Protein AF-X1CNA2-F1 (afdb_monomer)

pLDDT: mean 70.44, std 13.73, range [31.89, 91.88]

Structure (mmCIF, N/CA/C/O backbone):
data_AF-X1CNA2-F1
#
_entry.id   AF-X1CNA2-F1
#
loop_
_atom_site.group_PDB
_atom_site.id
_atom_site.type_symbol
_atom_site.label_atom_id
_atom_site.label_alt_id
_atom_site.label_comp_id
_atom_site.label_asym_id
_atom_site.label_entity_id
_atom_site.label_seq_id
_atom_site.pdbx_PDB_ins_code
_atom_site.Cartn_x
_atom_site.Cartn_y
_atom_site.Cartn_z
_atom_site.occupancy
_atom_site.B_iso_or_equiv
_atom_site.auth_seq_id
_atom_site.auth_comp_id
_atom_site.auth_asym_id
_atom_site.auth_atom_id
_atom_site.pdbx_PDB_model_num
ATOM 1 N N . MET A 1 1 ? 67.286 27.651 -25.972 1.00 55.41 1 MET A N 1
ATOM 2 C CA . MET A 1 1 ? 66.701 26.300 -26.186 1.00 55.41 1 MET A CA 1
ATOM 3 C C . MET A 1 1 ? 65.926 25.733 -24.990 1.00 55.41 1 MET A C 1
ATOM 5 O O . MET A 1 1 ? 64.931 25.065 -25.235 1.00 55.41 1 MET A O 1
ATOM 9 N N . LYS A 1 2 ? 66.313 25.968 -23.722 1.00 53.41 2 LYS A N 1
ATOM 10 C CA . LYS A 1 2 ? 65.561 25.464 -22.545 1.00 53.41 2 LYS A CA 1
ATOM 11 C C . LYS A 1 2 ? 64.188 26.137 -22.333 1.00 53.41 2 LYS A C 1
ATOM 13 O O . LYS A 1 2 ? 63.245 25.469 -21.932 1.00 53.41 2 LYS A O 1
ATOM 18 N N . SER A 1 3 ? 64.056 27.419 -22.673 1.00 55.19 3 SER A N 1
ATOM 19 C CA . SER A 1 3 ? 62.831 28.224 -22.511 1.00 55.19 3 SER A CA 1
ATOM 20 C C . SER A 1 3 ? 61.676 27.820 -23.438 1.00 55.19 3 SER A C 1
ATOM 22 O O . SER A 1 3 ? 60.528 27.798 -23.014 1.00 55.19 3 SER A O 1
ATOM 24 N N . ILE A 1 4 ? 61.977 27.421 -24.677 1.00 64.88 4 ILE A N 1
ATOM 25 C CA . ILE A 1 4 ? 60.970 26.985 -25.663 1.00 64.88 4 ILE A CA 1
ATOM 26 C C . ILE A 1 4 ? 60.337 25.649 -25.249 1.00 64.88 4 ILE A C 1
ATOM 28 O O . ILE A 1 4 ? 59.130 25.470 -25.373 1.00 64.88 4 ILE A O 1
ATOM 32 N N . LYS A 1 5 ? 61.132 24.729 -24.685 1.00 60.22 5 LYS A N 1
ATOM 33 C CA . LYS A 1 5 ? 60.628 23.439 -24.188 1.00 60.22 5 LYS A CA 1
ATOM 34 C C . LYS A 1 5 ? 59.671 23.611 -23.004 1.00 60.22 5 LYS A C 1
ATOM 36 O O . LYS A 1 5 ? 58.670 22.911 -22.941 1.00 60.22 5 LYS A O 1
ATOM 41 N N . LEU A 1 6 ? 59.945 24.565 -22.109 1.00 59.12 6 LEU A N 1
ATOM 42 C CA . LEU A 1 6 ? 59.063 24.873 -20.978 1.00 59.12 6 LEU A CA 1
ATOM 43 C C . LEU A 1 6 ? 57.719 25.462 -21.438 1.00 59.12 6 LEU A C 1
ATOM 45 O O . LEU A 1 6 ? 56.674 25.095 -20.913 1.00 59.12 6 LEU A O 1
ATOM 49 N N . PHE A 1 7 ? 57.749 26.337 -22.446 1.00 66.44 7 PHE A N 1
ATOM 50 C CA . PHE A 1 7 ? 56.552 26.983 -22.986 1.00 66.44 7 PHE A CA 1
ATOM 51 C C . PHE A 1 7 ? 55.620 25.990 -23.697 1.00 66.44 7 PHE A C 1
ATOM 53 O O . PHE A 1 7 ? 54.408 26.037 -23.518 1.00 66.44 7 PHE A O 1
ATOM 60 N N . VAL A 1 8 ? 56.186 25.035 -24.442 1.00 69.25 8 VAL A N 1
ATOM 61 C CA . VAL A 1 8 ? 55.420 23.977 -25.124 1.00 69.25 8 VAL A CA 1
ATOM 62 C C . VAL A 1 8 ? 54.784 23.002 -24.128 1.00 69.25 8 VAL A C 1
ATOM 64 O O . VAL A 1 8 ? 53.643 22.597 -24.323 1.00 69.25 8 VAL A O 1
ATOM 67 N N . ILE A 1 9 ? 55.475 22.666 -23.033 1.00 68.44 9 ILE A N 1
ATOM 68 C CA . ILE A 1 9 ? 54.920 21.810 -21.971 1.00 68.44 9 ILE A CA 1
ATOM 69 C C . ILE A 1 9 ? 53.780 22.526 -21.232 1.00 68.44 9 ILE A C 1
ATOM 71 O O . ILE A 1 9 ? 52.754 21.910 -20.956 1.00 68.44 9 ILE A O 1
ATOM 75 N N . ALA A 1 10 ? 53.919 23.828 -20.965 1.00 65.62 10 ALA A N 1
ATOM 76 C CA . ALA A 1 10 ? 52.860 24.624 -20.348 1.00 65.62 10 ALA A CA 1
ATOM 77 C C . ALA A 1 10 ? 51.614 24.724 -21.246 1.00 65.62 10 ALA A C 1
ATOM 79 O O . ALA A 1 10 ? 50.499 24.554 -20.760 1.00 65.62 10 ALA A O 1
ATOM 80 N N . LEU A 1 11 ? 51.790 24.922 -22.559 1.00 63.66 11 LEU A N 1
ATOM 81 C CA . LEU A 1 11 ? 50.678 2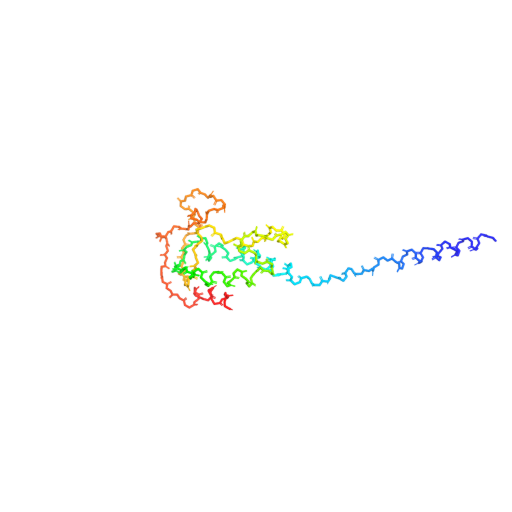4.924 -23.516 1.00 63.66 11 LEU A CA 1
ATOM 82 C C . LEU A 1 11 ? 50.000 23.552 -23.618 1.00 63.66 11 LEU A C 1
ATOM 84 O O . LEU A 1 11 ? 48.776 23.487 -23.641 1.00 63.66 11 LEU A O 1
ATOM 88 N N . ALA A 1 12 ? 50.776 22.465 -23.628 1.00 63.88 12 ALA A N 1
ATOM 89 C CA . ALA A 1 12 ? 50.242 21.105 -23.648 1.00 63.88 12 ALA A CA 1
ATOM 90 C C . ALA A 1 12 ? 49.451 20.771 -22.373 1.00 63.88 12 ALA A C 1
ATOM 92 O O . ALA A 1 12 ? 48.422 20.112 -22.456 1.00 63.88 12 ALA A O 1
ATOM 93 N N . LEU A 1 13 ? 49.884 21.267 -21.208 1.00 60.66 13 LEU A N 1
ATOM 94 C CA . LEU A 1 13 ? 49.146 21.126 -19.950 1.00 60.66 13 LEU A CA 1
ATOM 95 C C . LEU A 1 13 ? 47.853 21.952 -19.945 1.00 60.66 13 LEU A C 1
ATOM 97 O O . LEU A 1 13 ? 46.821 21.439 -19.535 1.00 60.66 13 LEU A O 1
ATOM 101 N N . ILE A 1 14 ? 47.869 23.190 -20.447 1.00 62.66 14 ILE A N 1
ATOM 102 C CA . ILE A 1 14 ? 46.659 24.029 -20.532 1.00 62.66 14 ILE A CA 1
ATOM 103 C C . ILE A 1 14 ? 45.639 23.433 -21.515 1.00 62.66 14 ILE A C 1
ATOM 105 O O . ILE A 1 14 ? 44.446 23.444 -21.227 1.00 62.66 14 ILE A O 1
ATOM 109 N N . LEU A 1 15 ? 46.099 22.861 -22.634 1.00 56.72 15 LEU A N 1
ATOM 110 C CA . LEU A 1 15 ? 45.248 22.117 -23.568 1.00 56.72 15 LEU A CA 1
ATOM 111 C C . LEU A 1 15 ? 44.745 20.793 -22.981 1.00 56.72 15 LEU A C 1
ATOM 113 O O . LEU A 1 15 ? 43.601 20.441 -23.218 1.00 56.72 15 LEU A O 1
ATOM 117 N N . ALA A 1 16 ? 45.550 20.077 -22.193 1.00 57.41 16 ALA A N 1
ATOM 118 C CA . ALA A 1 16 ? 45.110 18.847 -21.533 1.00 57.41 16 ALA A CA 1
ATOM 119 C C . ALA A 1 16 ? 44.103 19.105 -20.396 1.00 57.41 16 ALA A C 1
ATOM 121 O O . ALA A 1 16 ? 43.279 18.243 -20.111 1.00 57.41 16 ALA A O 1
ATOM 122 N N . PHE A 1 17 ? 44.137 20.287 -19.769 1.00 53.22 17 PHE A N 1
ATOM 123 C C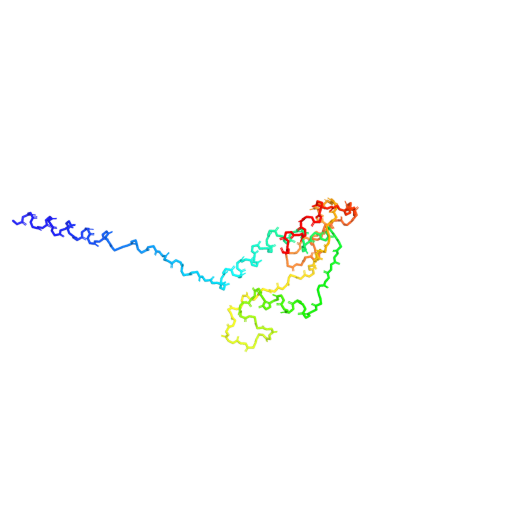A . PHE A 1 17 ? 43.178 20.687 -18.732 1.00 53.22 17 PHE A CA 1
ATOM 124 C C . PHE A 1 17 ? 41.899 21.346 -19.278 1.00 53.22 17 PHE A C 1
ATOM 126 O O . PHE A 1 17 ? 40.933 21.471 -18.529 1.00 53.22 17 PHE A O 1
ATOM 133 N N . SER A 1 18 ? 41.856 21.763 -20.551 1.00 51.28 18 SER A N 1
ATOM 134 C CA . SER A 1 18 ? 40.672 22.409 -21.146 1.00 51.28 18 SER A CA 1
ATOM 135 C C . SER A 1 18 ? 39.706 21.448 -21.852 1.00 51.28 18 SER A C 1
ATOM 137 O O . SER A 1 18 ? 38.599 21.854 -22.202 1.00 51.28 18 SER A O 1
ATOM 139 N N . VAL A 1 19 ? 40.068 20.171 -22.011 1.00 55.06 19 VAL A N 1
ATOM 140 C CA . VAL A 1 19 ? 39.181 19.106 -22.507 1.00 55.06 19 VAL A CA 1
ATOM 141 C C . VAL A 1 19 ? 38.890 18.109 -21.391 1.00 55.06 19 VAL A C 1
ATOM 143 O O . VAL A 1 19 ? 39.627 17.152 -21.185 1.00 55.06 19 VAL A O 1
ATOM 146 N N . GLY A 1 20 ? 37.808 18.322 -20.646 1.00 50.72 20 GLY A N 1
ATOM 147 C CA . GLY A 1 20 ? 37.396 17.322 -19.658 1.00 50.72 20 GLY A CA 1
ATOM 148 C C . GLY A 1 20 ? 36.159 17.638 -18.837 1.00 50.72 20 GLY A C 1
ATOM 149 O O . GLY A 1 20 ? 35.529 16.710 -18.350 1.00 50.72 20 GLY A O 1
ATOM 150 N N . SER A 1 21 ? 35.746 18.900 -18.736 1.00 48.56 21 SER A N 1
ATOM 151 C CA . SER A 1 21 ? 34.467 19.243 -18.106 1.00 48.56 21 SER A CA 1
ATOM 152 C C . SER A 1 21 ? 33.383 19.410 -19.164 1.00 48.56 21 SER A C 1
ATOM 154 O O . SER A 1 21 ? 32.759 20.462 -19.270 1.00 48.56 21 SER A O 1
ATOM 156 N N . VAL A 1 22 ? 33.155 18.365 -19.964 1.00 49.75 22 VAL A N 1
ATOM 157 C CA . VAL A 1 22 ? 31.806 18.159 -20.493 1.00 49.75 22 VAL A CA 1
ATOM 158 C C . VAL A 1 22 ? 31.010 17.737 -19.272 1.00 49.75 22 VAL A C 1
ATOM 160 O O . VAL A 1 22 ? 31.099 16.595 -18.830 1.00 49.75 22 VAL A O 1
ATOM 163 N N . THR A 1 23 ? 30.303 18.687 -18.660 1.00 48.41 23 THR A N 1
ATOM 164 C CA . THR A 1 23 ? 29.156 18.349 -17.822 1.00 48.41 23 THR A CA 1
ATOM 165 C C . THR A 1 23 ? 28.348 17.362 -18.644 1.00 48.41 23 THR A C 1
ATOM 167 O O . THR A 1 23 ? 27.910 17.731 -19.735 1.00 48.41 23 THR A O 1
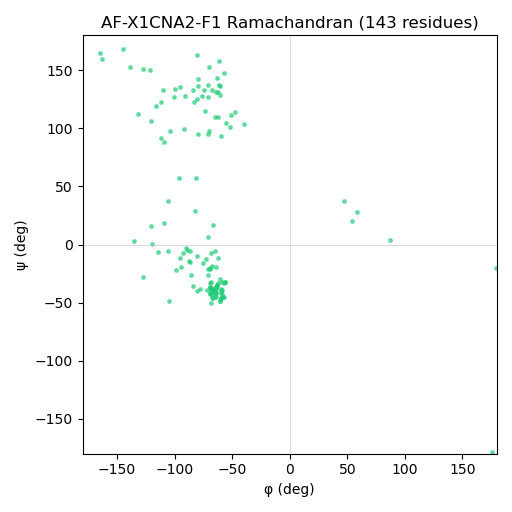ATOM 170 N N . ALA A 1 24 ? 28.254 16.108 -18.194 1.00 50.12 24 ALA A N 1
ATOM 171 C CA . ALA A 1 24 ? 27.308 15.164 -18.753 1.00 50.12 24 ALA A CA 1
ATOM 172 C C . ALA A 1 24 ? 25.965 15.885 -18.701 1.00 50.12 24 ALA A C 1
ATOM 174 O O . ALA A 1 24 ? 25.408 16.105 -17.628 1.00 50.12 24 ALA A O 1
ATOM 175 N N . GLN A 1 25 ? 25.534 16.413 -19.841 1.00 48.09 25 GLN A N 1
ATOM 176 C CA . GLN A 1 25 ? 24.197 16.929 -19.957 1.00 48.09 25 GLN A CA 1
ATOM 177 C C . GLN A 1 25 ? 23.371 15.664 -19.931 1.00 48.09 25 GLN A C 1
ATOM 179 O O . GLN A 1 25 ? 23.303 14.968 -20.941 1.00 48.09 25 GLN A O 1
ATOM 184 N N . GLU A 1 26 ? 22.889 15.303 -18.741 1.00 58.50 26 GLU A N 1
ATOM 185 C CA . GLU A 1 26 ? 21.928 14.227 -18.608 1.00 58.50 26 GLU A CA 1
ATOM 186 C C . GLU A 1 26 ? 20.770 14.606 -19.517 1.00 58.50 26 GLU A C 1
ATOM 188 O O . GLU A 1 26 ? 20.032 15.568 -19.286 1.00 58.50 26 GLU A O 1
ATOM 193 N N . THR A 1 27 ? 20.712 13.932 -20.658 1.00 63.75 27 THR A N 1
ATOM 194 C CA . THR A 1 27 ? 19.546 13.961 -21.513 1.00 63.75 27 THR A CA 1
ATOM 195 C C . THR A 1 27 ? 18.450 13.364 -20.662 1.00 63.75 27 THR A C 1
ATOM 197 O O . THR A 1 27 ? 18.527 12.186 -20.332 1.00 63.75 27 THR A O 1
ATOM 200 N N . PHE A 1 28 ? 17.505 14.202 -20.243 1.00 68.75 28 PHE A N 1
ATOM 201 C CA . PHE A 1 28 ? 16.348 13.759 -19.485 1.00 68.75 28 PHE A CA 1
ATOM 202 C C . PHE A 1 28 ? 15.695 12.594 -20.232 1.00 68.75 28 PHE A C 1
ATOM 204 O O . PHE A 1 28 ? 15.182 12.776 -21.339 1.00 68.75 28 PHE A O 1
ATOM 211 N N . ASP A 1 29 ? 15.786 11.408 -19.640 1.00 75.94 29 ASP A N 1
ATOM 212 C CA . ASP A 1 29 ? 15.159 10.196 -20.136 1.00 75.94 29 ASP A CA 1
ATOM 213 C C . ASP A 1 29 ? 13.790 10.087 -19.468 1.00 75.94 29 ASP A C 1
ATOM 215 O O . ASP A 1 29 ? 13.671 9.731 -18.294 1.00 75.94 29 ASP A O 1
ATOM 219 N N . SER A 1 30 ? 12.752 10.486 -20.203 1.00 70.88 30 SER A N 1
ATOM 220 C CA . SER A 1 30 ? 11.381 10.470 -19.697 1.00 70.88 30 SER A CA 1
ATOM 221 C C . SER A 1 30 ? 10.905 9.061 -19.360 1.00 70.88 30 SER A C 1
ATOM 223 O O . SER A 1 30 ? 10.151 8.905 -18.407 1.00 70.88 30 SER A O 1
ATOM 225 N N . THR A 1 31 ? 11.360 8.052 -20.105 1.00 70.12 31 THR A N 1
ATOM 226 C CA . THR A 1 31 ? 10.979 6.654 -19.885 1.00 70.12 31 THR A CA 1
ATOM 227 C C . THR A 1 31 ? 11.565 6.153 -18.570 1.00 70.12 31 THR A C 1
ATOM 229 O O . THR A 1 31 ? 10.828 5.690 -17.702 1.00 70.12 31 THR A O 1
ATOM 232 N N . ALA A 1 32 ? 12.869 6.362 -18.361 1.00 71.44 32 ALA A N 1
ATOM 233 C CA . ALA A 1 32 ? 13.515 6.008 -17.099 1.00 71.44 32 ALA A CA 1
ATOM 234 C C . ALA A 1 32 ? 12.885 6.749 -15.904 1.00 71.44 32 ALA A C 1
ATOM 236 O O . ALA A 1 32 ? 12.658 6.158 -14.851 1.00 71.44 32 ALA A O 1
ATOM 237 N N . ALA A 1 33 ? 12.543 8.032 -16.068 1.00 70.44 33 ALA A N 1
ATOM 238 C CA . ALA A 1 33 ? 11.900 8.816 -15.015 1.00 70.44 33 ALA A CA 1
ATOM 239 C C . ALA A 1 33 ? 10.502 8.287 -14.627 1.00 70.44 33 ALA A C 1
ATOM 241 O O . ALA A 1 33 ? 10.148 8.300 -13.445 1.00 70.44 33 ALA A O 1
ATOM 242 N N . GLU A 1 34 ? 9.706 7.822 -15.594 1.00 69.12 34 GLU A N 1
ATOM 243 C CA . GLU A 1 34 ? 8.381 7.232 -15.353 1.00 69.12 34 GLU A CA 1
ATOM 244 C C . GLU A 1 34 ? 8.488 5.895 -14.601 1.00 69.12 34 GLU A C 1
ATOM 246 O O . GLU A 1 34 ? 7.813 5.688 -13.584 1.00 69.12 34 GLU A O 1
ATOM 251 N N . GLU A 1 35 ? 9.403 5.027 -15.028 1.00 67.25 35 GLU A N 1
ATOM 252 C CA . GLU A 1 35 ? 9.645 3.727 -14.399 1.00 67.25 35 GLU A CA 1
ATOM 253 C C . GLU A 1 35 ? 10.226 3.857 -12.985 1.00 67.25 35 GLU A C 1
ATOM 255 O O . GLU A 1 35 ? 9.753 3.220 -12.036 1.00 67.25 35 GLU A O 1
ATOM 260 N N . GLU A 1 36 ? 11.224 4.721 -12.792 1.00 68.44 36 GLU A N 1
ATOM 261 C CA . GLU A 1 36 ? 11.785 4.998 -11.468 1.00 68.44 36 GLU A CA 1
ATOM 262 C C . GLU A 1 36 ? 10.742 5.625 -10.536 1.00 68.44 36 GLU A C 1
ATOM 264 O O . GLU A 1 36 ? 10.681 5.284 -9.348 1.00 68.44 36 GLU A O 1
ATOM 269 N N . GLY A 1 37 ? 9.865 6.482 -11.070 1.00 69.25 37 GLY A N 1
ATOM 270 C CA . GLY A 1 37 ? 8.727 7.044 -10.347 1.00 69.25 37 GLY A CA 1
ATOM 271 C C . GLY A 1 37 ? 7.764 5.967 -9.840 1.00 69.25 37 GLY A C 1
ATOM 272 O O . GLY A 1 37 ? 7.324 6.018 -8.682 1.00 69.25 37 GLY A O 1
ATOM 273 N N . TYR A 1 38 ? 7.487 4.946 -10.656 1.00 69.69 38 TYR A N 1
ATOM 274 C CA . TYR A 1 38 ? 6.706 3.780 -10.243 1.00 69.69 38 TYR A CA 1
ATOM 275 C C . TYR A 1 38 ? 7.375 3.034 -9.076 1.00 69.69 38 TYR A C 1
ATOM 277 O O . TYR A 1 38 ? 6.730 2.768 -8.052 1.00 69.69 38 TYR A O 1
ATOM 285 N N . TRP A 1 39 ? 8.675 2.738 -9.177 1.00 68.81 39 TRP A N 1
ATOM 286 C CA . TRP A 1 39 ? 9.412 2.026 -8.127 1.00 68.81 39 TRP A CA 1
ATOM 287 C C . TRP A 1 39 ? 9.495 2.828 -6.827 1.00 68.81 39 TRP A C 1
ATOM 289 O O . TRP A 1 39 ? 9.217 2.290 -5.751 1.00 68.81 39 TRP A O 1
ATOM 299 N N . TYR A 1 40 ? 9.791 4.126 -6.909 1.00 68.81 40 TYR A N 1
ATOM 300 C CA . TYR A 1 40 ? 9.804 5.033 -5.761 1.00 68.81 40 TYR A CA 1
ATOM 301 C C . TYR A 1 40 ? 8.446 5.068 -5.049 1.00 68.81 40 TYR A C 1
ATOM 303 O O . TYR A 1 40 ? 8.371 4.962 -3.819 1.00 68.81 40 TYR A O 1
ATOM 311 N N . SER A 1 41 ? 7.361 5.157 -5.817 1.00 67.94 41 SER A N 1
ATOM 312 C CA . SER A 1 41 ? 5.996 5.159 -5.287 1.00 67.94 41 SER A CA 1
ATOM 313 C C . SER A 1 41 ? 5.666 3.833 -4.602 1.00 67.94 41 SER A C 1
ATOM 315 O O . SER A 1 41 ? 5.122 3.822 -3.495 1.00 67.94 41 SER A O 1
ATOM 317 N N . ARG A 1 42 ? 6.069 2.704 -5.200 1.00 68.25 42 ARG A N 1
ATOM 318 C CA . ARG A 1 42 ? 5.916 1.372 -4.602 1.00 68.25 42 ARG A CA 1
ATOM 319 C C . ARG A 1 42 ? 6.653 1.268 -3.266 1.00 68.25 42 ARG A C 1
ATOM 321 O O . ARG A 1 42 ? 6.075 0.764 -2.303 1.00 68.25 42 ARG A O 1
ATOM 328 N N . TYR A 1 43 ? 7.899 1.728 -3.179 1.00 68.12 43 TYR A N 1
ATOM 329 C CA . TYR A 1 43 ? 8.680 1.618 -1.944 1.00 68.12 43 TYR A CA 1
ATOM 330 C C . TYR A 1 43 ? 8.137 2.507 -0.822 1.00 68.12 43 TYR A C 1
ATOM 332 O O . TYR A 1 43 ? 8.037 2.048 0.317 1.00 68.12 43 TYR A O 1
ATOM 340 N N . ASN A 1 44 ? 7.735 3.741 -1.135 1.00 66.56 44 ASN A N 1
ATOM 341 C CA . ASN A 1 44 ? 7.277 4.685 -0.114 1.00 66.56 44 ASN A CA 1
ATOM 342 C C . ASN A 1 44 ? 5.828 4.451 0.316 1.00 66.56 44 ASN A C 1
ATOM 344 O O . ASN A 1 44 ? 5.515 4.530 1.503 1.00 66.56 44 ASN A O 1
ATOM 348 N N . LEU A 1 45 ? 4.936 4.135 -0.625 1.00 67.75 45 LEU A N 1
ATOM 349 C CA . LEU A 1 45 ? 3.507 3.998 -0.337 1.00 67.75 45 LEU A CA 1
ATOM 350 C C . LEU A 1 45 ? 3.081 2.538 -0.144 1.00 67.75 45 LEU A C 1
ATOM 352 O O . LEU A 1 45 ? 2.080 2.279 0.524 1.00 67.75 45 LEU A O 1
ATOM 356 N N . GLY A 1 46 ? 3.843 1.566 -0.657 1.00 70.06 46 GLY A N 1
ATOM 357 C CA . GLY A 1 46 ? 3.439 0.157 -0.711 1.00 70.06 46 GLY A CA 1
ATOM 358 C C . GLY A 1 46 ? 3.144 -0.470 0.650 1.00 70.06 46 GLY A C 1
ATOM 359 O O . GLY A 1 46 ? 2.169 -1.210 0.779 1.00 70.06 46 GLY A O 1
ATOM 360 N N . ASN A 1 47 ? 3.911 -0.131 1.691 1.00 69.50 47 ASN A N 1
ATOM 361 C CA . ASN A 1 47 ? 3.65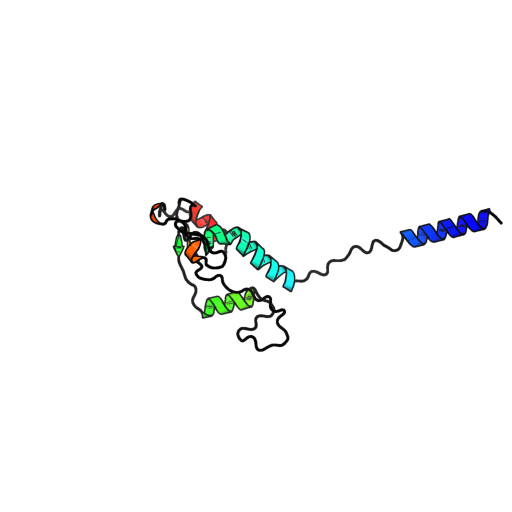7 -0.644 3.042 1.00 69.50 47 ASN A CA 1
ATOM 362 C C . ASN A 1 47 ? 2.278 -0.233 3.559 1.00 69.50 47 ASN A C 1
ATOM 364 O O . ASN A 1 47 ? 1.516 -1.084 4.014 1.00 69.50 47 ASN A O 1
ATOM 368 N N . LEU A 1 48 ? 1.929 1.049 3.447 1.00 69.44 48 LEU A N 1
ATOM 369 C CA . LEU A 1 48 ? 0.678 1.549 4.000 1.00 69.44 48 LEU A CA 1
ATOM 370 C C . LEU A 1 48 ? -0.518 1.195 3.113 1.00 69.44 48 LEU A C 1
ATOM 372 O O . LEU A 1 48 ? -1.575 0.869 3.636 1.00 69.44 48 LEU A O 1
ATOM 376 N N . VAL A 1 49 ? -0.367 1.239 1.786 1.00 73.06 49 VAL A N 1
ATOM 377 C CA . VAL A 1 49 ? -1.523 1.280 0.874 1.00 73.06 49 VAL A CA 1
ATOM 378 C C . VAL A 1 49 ? -1.698 0.057 -0.012 1.00 73.06 49 VAL A C 1
ATOM 380 O O . VAL A 1 49 ? -2.688 -0.004 -0.737 1.00 73.06 49 VAL A O 1
ATOM 383 N N . MET A 1 50 ? -0.738 -0.870 0.017 1.00 78.06 50 MET A N 1
ATOM 384 C CA . MET A 1 50 ? -0.775 -2.114 -0.757 1.00 78.06 50 MET A CA 1
ATOM 385 C C . MET A 1 50 ? -0.557 -3.355 0.117 1.00 78.06 50 MET A C 1
ATOM 387 O O . MET A 1 50 ? -1.051 -4.423 -0.235 1.00 78.06 50 MET A O 1
ATOM 391 N N . ARG A 1 51 ? 0.166 -3.237 1.241 1.00 84.06 51 ARG A N 1
ATOM 392 C CA . ARG A 1 51 ? 0.529 -4.366 2.118 1.00 84.06 51 ARG A CA 1
ATOM 393 C C . ARG A 1 51 ? -0.289 -4.415 3.406 1.00 84.06 51 ARG A C 1
ATOM 395 O O . ARG A 1 51 ? -0.853 -5.457 3.706 1.00 84.06 51 ARG A O 1
ATOM 402 N N . SER A 1 52 ? -0.415 -3.294 4.125 1.00 82.75 52 SER A N 1
ATOM 403 C CA . SER A 1 52 ? -0.994 -3.259 5.483 1.00 82.75 52 SER A CA 1
ATOM 404 C C . SER A 1 52 ? -2.414 -3.828 5.599 1.00 82.75 52 SER A C 1
ATOM 406 O O . SER A 1 52 ? -2.767 -4.362 6.648 1.00 82.75 52 SER A O 1
ATOM 408 N N . ALA A 1 53 ? -3.229 -3.685 4.545 1.00 85.31 53 ALA A N 1
ATOM 409 C CA . ALA A 1 53 ? -4.680 -3.889 4.569 1.00 85.31 53 ALA A CA 1
ATOM 410 C C . ALA A 1 53 ? -5.420 -3.058 5.649 1.00 85.31 53 ALA A C 1
ATOM 412 O O . ALA A 1 53 ? -6.547 -3.383 6.013 1.00 85.31 53 ALA A O 1
ATOM 413 N N . MET A 1 54 ? -4.813 -1.973 6.154 1.00 88.00 54 MET A N 1
ATOM 414 C CA . MET A 1 54 ? -5.350 -1.123 7.227 1.00 88.00 54 MET A CA 1
ATOM 415 C C . MET A 1 54 ? -6.376 -0.103 6.702 1.00 88.00 54 MET A C 1
ATOM 417 O O . MET A 1 54 ? -6.227 1.113 6.850 1.00 88.00 54 MET A O 1
ATOM 421 N N . GLY A 1 55 ? -7.424 -0.596 6.052 1.00 86.50 55 GLY A N 1
ATOM 422 C CA . GLY A 1 55 ? -8.445 0.248 5.452 1.00 86.50 55 GLY A CA 1
ATOM 423 C C . GLY A 1 55 ? -9.502 -0.524 4.678 1.00 86.50 55 GLY A C 1
ATOM 424 O O . GLY A 1 55 ? -9.450 -1.749 4.579 1.00 86.50 55 GLY A O 1
ATOM 425 N N . GLU A 1 56 ? -10.439 0.216 4.088 1.00 85.88 56 GLU A N 1
ATOM 426 C CA . GLU A 1 56 ? -11.407 -0.360 3.155 1.00 85.88 56 GLU A CA 1
ATOM 427 C C . GLU A 1 56 ? -10.690 -0.660 1.839 1.00 85.88 56 GLU A C 1
ATOM 429 O O . GLU A 1 56 ? -10.192 0.246 1.158 1.00 85.88 56 GLU A O 1
ATOM 434 N N . THR A 1 57 ? -10.594 -1.945 1.504 1.00 84.81 57 THR A N 1
ATOM 435 C CA . THR A 1 57 ? -9.933 -2.390 0.281 1.00 84.81 57 THR A CA 1
ATOM 436 C C . THR A 1 57 ? -10.854 -2.220 -0.917 1.00 84.81 57 THR A C 1
ATOM 438 O O . THR A 1 57 ? -12.009 -2.640 -0.869 1.00 84.81 57 THR A O 1
ATOM 441 N N . PHE A 1 58 ? -10.321 -1.716 -2.022 1.00 82.19 58 PHE A N 1
ATOM 442 C CA . PHE A 1 58 ? -10.975 -1.749 -3.322 1.00 82.19 58 PHE A CA 1
ATOM 443 C C . PHE A 1 58 ? -10.079 -2.481 -4.317 1.00 82.19 58 PHE A C 1
ATOM 445 O O . PHE A 1 58 ? -8.857 -2.460 -4.203 1.00 82.19 58 PHE A O 1
ATOM 452 N N . MET A 1 59 ? -10.675 -3.137 -5.304 1.00 75.00 59 MET A N 1
ATOM 453 C CA . MET A 1 59 ? -9.938 -3.622 -6.466 1.00 75.00 59 MET A CA 1
ATOM 454 C C . MET A 1 59 ? -10.474 -2.886 -7.691 1.00 75.00 59 MET A C 1
ATOM 456 O O . MET A 1 59 ? -11.671 -2.995 -7.966 1.00 75.00 59 MET A O 1
ATOM 460 N N . PRO A 1 60 ? -9.631 -2.118 -8.407 1.00 73.75 60 PRO A N 1
ATOM 461 C CA . PRO A 1 60 ? -10.005 -1.560 -9.694 1.00 73.75 60 PRO A CA 1
ATOM 462 C C . PRO A 1 60 ? -10.417 -2.687 -10.638 1.00 73.75 60 PRO A C 1
ATOM 464 O O . PRO A 1 60 ? -9.871 -3.792 -10.579 1.00 73.75 60 PRO A O 1
ATOM 467 N N . ASP A 1 61 ? -11.363 -2.409 -11.531 1.00 80.31 61 ASP A N 1
ATOM 468 C CA . ASP A 1 61 ? -11.686 -3.369 -12.575 1.00 80.31 61 ASP A CA 1
ATOM 469 C C . ASP A 1 61 ? -10.461 -3.623 -13.476 1.00 80.31 61 ASP A C 1
ATOM 471 O O . ASP A 1 61 ? -9.527 -2.817 -13.576 1.00 80.31 61 ASP A O 1
ATOM 475 N N . MET A 1 62 ? -10.458 -4.772 -14.150 1.00 72.50 62 MET A N 1
ATOM 476 C CA . MET A 1 62 ? -9.332 -5.182 -14.988 1.00 72.50 62 MET A CA 1
ATOM 477 C C . MET A 1 62 ? -9.053 -4.189 -16.129 1.00 72.50 62 MET A C 1
ATOM 479 O O . MET A 1 62 ? -7.903 -4.034 -16.529 1.00 72.50 62 MET A O 1
ATOM 483 N N . GLN A 1 63 ? -10.062 -3.479 -16.646 1.00 77.19 63 GLN A N 1
ATOM 484 C CA . GLN A 1 63 ? -9.858 -2.473 -17.692 1.00 77.19 63 GLN A CA 1
ATOM 485 C C . GLN A 1 63 ? -9.161 -1.225 -17.142 1.00 77.19 63 GLN A C 1
ATOM 487 O O . GLN A 1 63 ? -8.295 -0.664 -17.815 1.00 77.19 63 GLN A O 1
ATOM 492 N N . MET A 1 64 ? -9.508 -0.800 -15.928 1.00 77.38 64 MET A N 1
ATOM 493 C CA . MET A 1 64 ? -8.843 0.289 -15.222 1.00 77.38 64 MET A CA 1
ATOM 494 C C . MET A 1 64 ? -7.393 -0.081 -14.909 1.00 77.38 64 MET A C 1
ATOM 496 O O . MET A 1 64 ? -6.503 0.702 -15.226 1.00 77.38 64 MET A O 1
ATOM 500 N N . MET A 1 65 ? -7.136 -1.293 -14.407 1.00 75.69 65 MET A N 1
ATOM 501 C CA . MET A 1 65 ? -5.767 -1.784 -14.203 1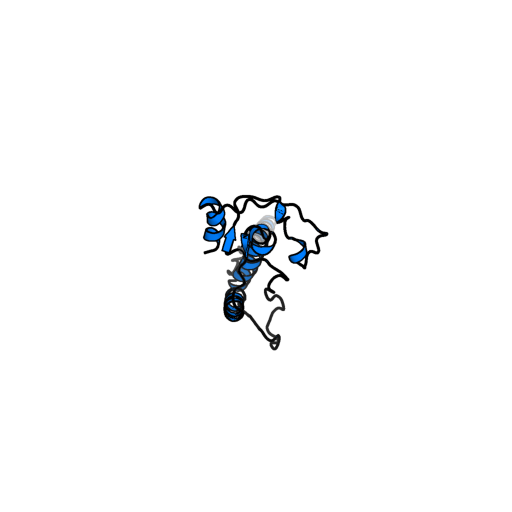.00 75.69 65 MET A CA 1
ATOM 502 C C . MET A 1 65 ? -4.950 -1.763 -15.498 1.00 75.69 65 MET A C 1
ATOM 504 O O . MET A 1 65 ? -3.835 -1.257 -15.504 1.00 75.69 65 MET A O 1
ATOM 508 N N . MET A 1 66 ? -5.513 -2.229 -16.616 1.00 73.00 66 MET A N 1
ATOM 509 C CA . MET A 1 66 ? -4.835 -2.200 -17.919 1.00 73.00 66 MET A CA 1
ATOM 510 C C . MET A 1 66 ? -4.544 -0.780 -18.415 1.00 73.00 66 MET A C 1
ATOM 512 O O . MET A 1 66 ? -3.529 -0.555 -19.070 1.00 73.00 66 MET A O 1
ATOM 516 N N . LYS A 1 67 ? -5.421 0.189 -18.126 1.00 77.31 67 LYS A N 1
ATOM 517 C CA . LYS A 1 67 ? -5.161 1.603 -18.430 1.00 77.31 67 LYS A CA 1
ATOM 518 C C . LYS A 1 67 ? -4.053 2.171 -17.553 1.00 77.31 67 LYS A C 1
ATOM 520 O O . LYS A 1 67 ? -3.210 2.881 -18.080 1.00 77.31 67 LYS A O 1
ATOM 525 N N . VAL A 1 68 ? -4.049 1.857 -16.256 1.00 75.56 68 VAL A N 1
ATOM 526 C CA . VAL A 1 68 ? -2.982 2.276 -15.334 1.00 75.56 68 VAL A CA 1
ATOM 527 C C . VAL A 1 68 ? -1.643 1.719 -15.795 1.00 75.56 68 VAL A C 1
ATOM 529 O O . VAL A 1 68 ? -0.699 2.485 -15.905 1.00 75.56 68 VAL A O 1
ATOM 532 N N . MET A 1 69 ? -1.582 0.436 -16.163 1.00 72.50 69 MET A N 1
ATOM 533 C CA . MET A 1 69 ? -0.352 -0.179 -16.668 1.00 72.50 69 MET A CA 1
ATOM 534 C C . MET A 1 69 ? 0.183 0.524 -17.919 1.00 72.50 69 MET A C 1
ATOM 536 O O . MET A 1 69 ? 1.353 0.860 -17.964 1.00 72.50 69 MET A O 1
ATOM 540 N N . LYS A 1 70 ? -0.687 0.880 -18.871 1.00 71.94 70 LYS A N 1
ATOM 541 C CA .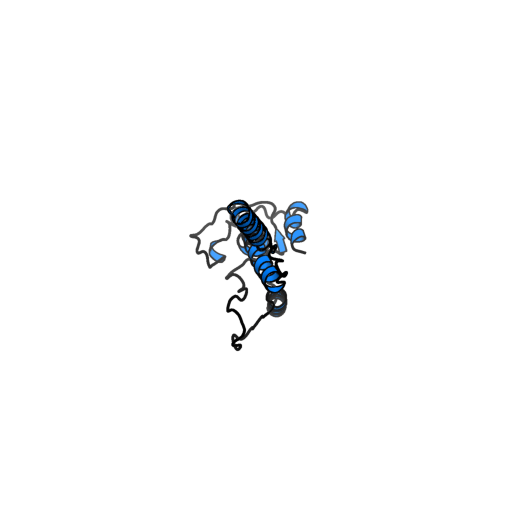 LYS A 1 70 ? -0.305 1.685 -20.048 1.00 71.94 70 LYS A CA 1
ATOM 542 C C . LYS A 1 70 ? 0.178 3.105 -19.739 1.00 71.94 70 LYS A C 1
ATOM 544 O O . LYS A 1 70 ? 0.722 3.745 -20.626 1.00 71.94 70 LYS A O 1
ATOM 549 N N . MET A 1 71 ? -0.132 3.642 -18.560 1.00 72.31 71 MET A N 1
ATOM 550 C CA . MET A 1 71 ? 0.278 4.992 -18.155 1.00 72.31 71 MET A CA 1
ATOM 551 C C . MET A 1 71 ? 1.579 4.997 -17.351 1.00 72.31 71 MET A C 1
ATOM 553 O O . MET A 1 71 ? 2.184 6.053 -17.229 1.00 72.31 71 MET A O 1
ATOM 557 N N . VAL A 1 72 ? 1.974 3.861 -16.769 1.00 68.00 72 VAL A N 1
ATOM 558 C CA . VAL A 1 72 ? 3.193 3.735 -15.944 1.00 68.00 72 VAL A CA 1
ATOM 559 C C . VAL A 1 72 ? 4.323 2.999 -16.658 1.00 68.00 72 VAL A C 1
ATOM 561 O O . VAL A 1 72 ? 5.403 2.864 -16.097 1.00 68.00 72 VAL A O 1
ATOM 564 N N . ASP A 1 73 ? 4.045 2.480 -17.848 1.00 67.81 73 ASP A N 1
ATOM 565 C CA . ASP A 1 73 ? 4.972 1.727 -18.673 1.00 67.81 73 ASP A CA 1
ATOM 566 C C . ASP A 1 73 ? 4.912 2.295 -20.098 1.00 67.81 73 ASP A C 1
ATOM 568 O O . ASP A 1 73 ? 3.881 2.202 -20.780 1.00 67.81 73 ASP A O 1
ATOM 572 N N . ALA A 1 74 ? 6.011 2.924 -20.518 1.00 63.78 74 ALA A N 1
ATOM 573 C CA . ALA A 1 74 ? 6.128 3.584 -21.811 1.00 63.78 74 ALA A CA 1
ATOM 574 C C . ALA A 1 74 ? 6.150 2.592 -22.991 1.00 63.78 74 ALA A C 1
ATOM 576 O O . ALA A 1 74 ? 5.843 2.991 -24.120 1.00 63.78 74 ALA A O 1
ATOM 577 N N . ASP A 1 75 ? 6.476 1.313 -22.753 1.00 63.59 75 ASP A N 1
ATOM 578 C CA . ASP A 1 75 ? 6.597 0.265 -23.772 1.00 63.59 75 ASP A CA 1
ATOM 579 C C . ASP A 1 75 ? 5.649 -0.935 -23.556 1.00 63.59 75 ASP A C 1
ATOM 581 O O . ASP A 1 75 ? 5.785 -1.968 -24.217 1.00 63.59 75 ASP A O 1
ATOM 585 N N . PHE A 1 76 ? 4.621 -0.759 -22.713 1.00 62.81 76 PHE A N 1
ATOM 586 C CA . PHE A 1 76 ? 3.680 -1.792 -22.269 1.00 62.81 76 PHE A CA 1
ATOM 587 C C . PHE A 1 76 ? 3.235 -2.785 -23.362 1.00 62.81 76 PHE A C 1
ATOM 589 O O . PHE A 1 76 ? 2.329 -2.507 -24.165 1.00 62.81 76 PHE A O 1
ATOM 596 N N . ASP A 1 77 ? 3.795 -4.000 -23.323 1.00 61.69 77 ASP A N 1
ATOM 597 C CA . ASP A 1 77 ? 3.373 -5.145 -24.135 1.00 61.69 77 ASP A CA 1
ATOM 598 C C . ASP A 1 77 ? 2.562 -6.148 -23.290 1.00 61.69 77 ASP A C 1
ATOM 600 O O . ASP A 1 77 ? 3.121 -7.029 -22.629 1.00 61.69 77 ASP A O 1
ATOM 604 N N . PRO A 1 78 ? 1.218 -6.103 -23.348 1.00 56.53 78 PRO A N 1
ATOM 605 C CA . PRO A 1 78 ? 0.367 -6.993 -22.564 1.00 56.53 78 PRO A CA 1
ATOM 606 C C . PRO A 1 78 ? 0.434 -8.467 -22.990 1.00 56.53 78 PRO A C 1
ATOM 608 O O . PRO A 1 78 ? -0.200 -9.307 -22.352 1.00 56.53 78 PRO A O 1
ATOM 611 N N . MET A 1 79 ? 1.120 -8.797 -24.091 1.00 53.78 79 MET A N 1
ATOM 612 C CA . MET A 1 79 ? 1.173 -10.145 -24.657 1.00 53.78 79 MET A CA 1
ATOM 613 C C . MET A 1 79 ? 2.584 -10.746 -24.732 1.00 53.78 79 MET A C 1
ATOM 615 O O . MET A 1 79 ? 2.687 -11.874 -25.219 1.00 53.78 79 MET A O 1
ATOM 619 N N . GLN A 1 80 ? 3.639 -10.048 -24.281 1.00 54.16 80 GLN A N 1
ATOM 620 C CA . GLN A 1 80 ? 5.045 -10.473 -24.453 1.00 54.16 80 GLN A CA 1
ATOM 621 C C . GLN A 1 80 ? 5.364 -10.918 -25.898 1.00 54.16 80 GLN A C 1
ATOM 623 O O . GLN A 1 80 ? 6.060 -11.908 -26.129 1.00 54.16 80 GLN A O 1
ATOM 628 N N . LYS A 1 81 ? 4.787 -10.253 -26.903 1.00 50.75 81 LYS A N 1
ATOM 629 C CA . LYS A 1 81 ? 4.951 -10.623 -28.318 1.00 50.75 81 LYS A CA 1
ATOM 630 C C . LYS A 1 81 ? 6.063 -9.842 -29.018 1.00 50.75 81 LYS A C 1
ATOM 632 O O . LYS A 1 81 ? 6.421 -10.207 -30.139 1.00 50.75 81 LYS A O 1
ATOM 637 N N . GLY A 1 82 ? 6.600 -8.793 -28.404 1.00 45.94 82 GLY A N 1
ATOM 638 C CA . GLY A 1 82 ? 7.600 -7.915 -28.996 1.00 45.94 82 GLY A CA 1
ATOM 639 C C . GLY A 1 82 ? 9.038 -8.207 -28.570 1.00 45.94 82 GLY A C 1
ATOM 640 O O . GLY A 1 82 ? 9.361 -8.278 -27.394 1.00 45.94 82 GLY A O 1
ATOM 641 N N . MET A 1 83 ? 9.933 -8.231 -29.557 1.00 43.31 83 MET A N 1
ATOM 642 C CA . MET A 1 83 ? 11.400 -8.156 -29.450 1.00 43.31 83 MET A CA 1
ATOM 643 C C . MET A 1 83 ? 11.907 -6.782 -28.923 1.00 43.31 83 MET A C 1
ATOM 645 O O . MET A 1 83 ? 13.073 -6.452 -29.114 1.00 43.31 83 MET A O 1
ATOM 649 N N . TYR A 1 84 ? 11.031 -5.966 -28.317 1.00 42.53 84 TYR A N 1
ATOM 650 C CA . TYR A 1 84 ? 11.233 -4.535 -28.035 1.00 42.53 84 TYR A CA 1
ATOM 651 C C . TYR A 1 84 ? 10.813 -4.075 -26.629 1.00 42.53 84 TYR A C 1
ATOM 653 O O . TYR A 1 84 ? 10.915 -2.884 -26.373 1.00 42.53 84 TYR A O 1
ATOM 661 N N . GLY A 1 85 ? 10.366 -4.973 -25.745 1.00 49.31 85 GLY A N 1
ATOM 662 C CA . GLY A 1 85 ? 10.293 -4.664 -24.314 1.00 49.31 85 GLY A CA 1
ATOM 663 C C . GLY A 1 85 ? 11.659 -4.922 -23.690 1.00 49.31 85 GLY A C 1
ATOM 664 O O . GLY A 1 85 ? 12.257 -5.970 -23.959 1.00 49.31 85 GLY A O 1
ATOM 665 N N . ASP A 1 86 ? 12.177 -4.010 -22.876 1.00 50.22 86 ASP A N 1
ATOM 666 C CA . ASP A 1 86 ? 13.443 -4.219 -22.152 1.00 50.22 86 ASP A CA 1
ATOM 667 C C . ASP A 1 86 ? 13.365 -5.371 -21.113 1.00 50.22 86 ASP A C 1
ATOM 669 O O . ASP A 1 86 ? 14.375 -5.794 -20.544 1.00 50.22 86 ASP A O 1
ATOM 673 N N . GLY A 1 87 ? 12.163 -5.932 -20.925 1.00 52.47 87 GLY A N 1
ATOM 674 C CA . GLY A 1 87 ? 11.849 -7.011 -19.994 1.00 52.47 87 GLY A CA 1
ATOM 675 C C . GLY A 1 87 ? 11.499 -6.513 -18.592 1.00 52.47 87 GLY A C 1
ATOM 676 O O . GLY A 1 87 ? 11.263 -7.336 -17.705 1.00 52.47 87 GLY A O 1
ATOM 677 N N . ASN A 1 88 ? 11.439 -5.198 -18.394 1.00 53.69 88 ASN A N 1
ATOM 678 C CA . ASN A 1 88 ? 11.316 -4.516 -17.115 1.00 53.69 88 ASN A CA 1
ATOM 679 C C . ASN A 1 88 ? 9.906 -3.940 -16.899 1.00 53.69 88 ASN A C 1
ATOM 681 O O . ASN A 1 88 ? 9.718 -2.888 -16.297 1.00 53.69 88 ASN A O 1
ATOM 685 N N . HIS A 1 89 ? 8.882 -4.667 -17.345 1.00 58.50 89 HIS A N 1
ATOM 686 C CA . HIS A 1 89 ? 7.501 -4.220 -17.199 1.00 58.50 89 HIS A CA 1
ATOM 687 C C . HIS A 1 89 ? 7.059 -4.203 -15.719 1.00 58.50 89 HIS A C 1
ATOM 689 O O . HIS A 1 89 ? 7.231 -5.202 -15.000 1.00 58.50 89 HIS A O 1
ATOM 695 N N . PRO A 1 90 ? 6.415 -3.119 -15.248 1.00 59.25 90 PRO A N 1
ATOM 696 C CA . PRO A 1 90 ? 5.808 -3.032 -13.925 1.00 59.25 90 PRO A CA 1
ATOM 697 C C . PRO A 1 90 ? 4.718 -4.096 -13.712 1.00 59.25 90 PRO A C 1
ATOM 699 O O . PRO A 1 90 ? 3.541 -3.895 -14.000 1.00 59.25 90 PRO A O 1
ATOM 702 N N . MET A 1 91 ? 5.073 -5.252 -13.148 1.00 65.25 91 MET A N 1
ATOM 703 C CA . MET A 1 91 ? 4.068 -6.250 -12.772 1.00 65.25 91 MET A CA 1
ATOM 704 C C . MET A 1 91 ? 3.322 -5.807 -11.503 1.00 65.25 91 MET A C 1
ATOM 706 O O . MET A 1 91 ? 3.963 -5.404 -10.520 1.00 65.25 91 MET A O 1
ATOM 710 N N . PRO A 1 92 ? 1.976 -5.887 -11.478 1.00 67.06 92 PRO A N 1
ATOM 711 C CA . PRO A 1 92 ? 1.218 -5.577 -10.277 1.00 67.06 92 PRO A CA 1
ATOM 712 C C . PRO A 1 92 ? 1.614 -6.549 -9.156 1.00 67.06 92 PRO A C 1
ATOM 714 O O . PRO A 1 92 ? 1.737 -7.751 -9.404 1.00 67.06 92 PRO A O 1
ATOM 717 N N . PRO A 1 93 ? 1.806 -6.060 -7.920 1.00 71.44 93 PRO A N 1
ATOM 718 C CA . PRO A 1 93 ? 2.158 -6.917 -6.798 1.00 71.44 93 PRO A CA 1
ATOM 719 C C . PRO A 1 93 ? 1.079 -7.974 -6.533 1.00 71.44 93 PRO A C 1
ATOM 721 O O . PRO A 1 93 ? -0.120 -7.676 -6.517 1.00 71.44 93 PRO A O 1
ATOM 724 N N . LEU A 1 94 ? 1.517 -9.211 -6.290 1.00 79.19 94 LEU A N 1
ATOM 725 C CA . LEU A 1 94 ? 0.630 -10.328 -5.985 1.00 79.19 94 LEU A CA 1
ATOM 726 C C . LEU A 1 94 ? -0.104 -10.074 -4.661 1.00 79.19 94 LEU A C 1
ATOM 728 O O . LEU A 1 94 ? 0.519 -9.741 -3.654 1.00 79.19 94 LEU A O 1
ATOM 732 N N . ASN A 1 95 ? -1.428 -10.261 -4.660 1.00 83.19 95 ASN A N 1
ATOM 733 C CA . ASN A 1 95 ? -2.299 -10.141 -3.482 1.00 83.19 95 ASN A CA 1
ATOM 734 C C . ASN A 1 95 ? -2.276 -8.771 -2.774 1.00 83.19 95 ASN A C 1
ATOM 736 O O . ASN A 1 95 ? -2.544 -8.677 -1.570 1.00 83.19 95 ASN A O 1
ATOM 740 N N . ALA A 1 96 ? -1.992 -7.697 -3.513 1.00 82.38 96 ALA A N 1
ATOM 741 C CA . ALA A 1 96 ? -2.040 -6.345 -2.975 1.00 82.38 96 ALA A CA 1
ATOM 742 C C . ALA A 1 96 ? -3.451 -5.941 -2.513 1.00 82.38 96 ALA A C 1
ATOM 744 O O . ALA A 1 96 ? -4.464 -6.281 -3.122 1.00 82.38 96 ALA A O 1
ATOM 745 N N . SER A 1 97 ? -3.504 -5.183 -1.421 1.00 84.94 97 SER A N 1
ATOM 746 C CA . SER A 1 97 ? -4.726 -4.629 -0.833 1.00 84.94 97 SER A CA 1
ATOM 747 C C . SER A 1 97 ? -4.755 -3.123 -1.058 1.00 84.94 97 SER A C 1
ATOM 749 O O . SER A 1 97 ? -4.248 -2.371 -0.231 1.00 84.94 97 SER A O 1
ATOM 751 N N . LEU A 1 98 ? -5.306 -2.689 -2.195 1.00 81.81 98 LEU A N 1
ATOM 752 C CA . LEU A 1 98 ? -5.424 -1.265 -2.514 1.00 81.81 98 LEU A CA 1
ATOM 753 C C . LEU A 1 98 ? -6.488 -0.628 -1.620 1.00 81.81 98 LEU A C 1
ATOM 755 O O . LEU A 1 98 ? -7.607 -1.123 -1.540 1.00 81.81 98 LEU A O 1
ATOM 759 N N . LEU A 1 99 ? -6.137 0.458 -0.932 1.00 82.25 99 LEU A N 1
ATOM 760 C CA . LEU A 1 99 ? -7.018 1.103 0.049 1.00 82.25 99 LEU A CA 1
ATOM 761 C C . LEU A 1 99 ? -7.715 2.343 -0.522 1.00 82.25 99 LEU A C 1
ATOM 763 O O . LEU A 1 99 ? -7.031 3.256 -1.001 1.00 82.25 99 LEU A O 1
ATOM 767 N N . GLN A 1 100 ? -9.048 2.382 -0.407 1.00 78.50 100 GLN A N 1
ATOM 768 C CA . GLN A 1 100 ? -9.898 3.537 -0.728 1.00 78.50 100 GLN A CA 1
ATOM 769 C C . GLN A 1 100 ? -9.962 4.521 0.449 1.00 78.50 100 GLN A C 1
ATOM 771 O O . GLN A 1 100 ? -9.977 5.735 0.258 1.00 78.50 100 GLN A O 1
ATOM 776 N N . SER A 1 101 ? -9.961 4.000 1.674 1.00 80.88 101 SER A N 1
ATOM 777 C CA . SER A 1 101 ? -9.887 4.779 2.910 1.00 80.88 101 SER A CA 1
ATOM 778 C C . SER A 1 101 ? -8.955 4.095 3.895 1.00 80.88 101 SER A C 1
ATOM 780 O O . SER A 1 101 ? -8.816 2.874 3.860 1.00 80.88 101 SER A O 1
ATOM 782 N N . VAL A 1 102 ? -8.342 4.864 4.791 1.00 83.19 102 VAL A N 1
ATOM 783 C CA . VAL A 1 102 ? -7.402 4.344 5.794 1.00 83.19 102 VAL A CA 1
ATOM 784 C C . VAL A 1 102 ? -8.041 4.437 7.175 1.00 83.19 102 VAL A C 1
ATOM 786 O O . VAL A 1 102 ? -8.630 5.457 7.538 1.00 83.19 102 VAL A O 1
ATOM 789 N N . TYR A 1 103 ? -7.948 3.354 7.942 1.00 86.31 103 TYR A N 1
ATOM 790 C CA . TYR A 1 103 ? -8.411 3.316 9.326 1.00 86.31 103 TYR A CA 1
ATOM 791 C C . TYR A 1 103 ? -7.503 4.163 10.230 1.00 86.31 103 TYR A C 1
ATOM 793 O O . TYR A 1 103 ? -6.325 4.361 9.941 1.00 86.31 103 TYR A O 1
ATOM 801 N N . LYS A 1 104 ? -8.041 4.683 11.338 1.00 84.00 104 LYS A N 1
ATOM 802 C CA . LYS A 1 104 ? -7.345 5.654 12.198 1.00 84.00 104 LYS A CA 1
ATOM 803 C C . LYS A 1 104 ? -6.022 5.137 12.765 1.00 84.00 104 LYS A C 1
ATOM 805 O O . LYS A 1 104 ? -5.074 5.911 12.884 1.00 84.00 104 LYS A O 1
ATOM 810 N N . SER A 1 105 ? -5.964 3.868 13.154 1.00 85.12 105 SER A N 1
ATOM 811 C CA . SER A 1 105 ? -4.752 3.249 13.696 1.00 85.12 105 SER A CA 1
ATOM 812 C C . SER A 1 105 ? -4.835 1.728 13.660 1.00 85.12 105 SER A C 1
ATOM 814 O O . SER A 1 105 ? -5.926 1.164 13.646 1.00 85.12 105 SER A O 1
ATOM 816 N N . GLY A 1 106 ? -3.684 1.067 13.715 1.00 85.44 106 GLY A N 1
ATOM 817 C CA . GLY A 1 106 ? -3.556 -0.384 13.774 1.00 85.44 106 GLY A CA 1
ATOM 818 C C . GLY A 1 106 ? -2.144 -0.778 14.192 1.00 85.44 106 GLY A C 1
ATOM 819 O O . GLY A 1 106 ? -1.227 0.045 14.181 1.00 85.44 106 GLY A O 1
ATOM 820 N N . SER A 1 107 ? -1.974 -2.032 14.590 1.00 86.88 107 SER A N 1
ATOM 821 C CA . SER A 1 107 ? -0.685 -2.584 14.991 1.00 86.88 107 SER A CA 1
ATOM 822 C C . SER A 1 107 ? 0.113 -3.020 13.757 1.00 86.88 107 SER A C 1
ATOM 824 O O . SER A 1 107 ? -0.376 -3.867 13.011 1.00 86.88 107 SER A O 1
ATOM 826 N N . PRO A 1 108 ? 1.335 -2.507 13.520 1.00 85.75 108 PRO A N 1
ATOM 827 C CA . PRO A 1 108 ? 2.086 -2.774 12.293 1.00 85.75 108 PRO A CA 1
ATOM 828 C C . PRO A 1 108 ? 2.851 -4.110 12.311 1.00 85.75 108 PRO A C 1
ATOM 830 O O . PRO A 1 108 ? 3.901 -4.234 11.680 1.00 85.75 108 PRO A O 1
ATOM 833 N N . TYR A 1 109 ? 2.365 -5.108 13.054 1.00 86.50 109 TYR A N 1
ATOM 834 C CA . TYR A 1 109 ? 2.986 -6.430 13.117 1.00 86.50 109 TYR A CA 1
ATOM 835 C C . TYR A 1 109 ? 2.323 -7.393 12.136 1.00 86.50 109 TYR A C 1
ATOM 837 O O . TYR A 1 109 ? 1.096 -7.484 12.055 1.00 86.50 109 TYR A O 1
ATOM 845 N N . TYR A 1 110 ? 3.155 -8.147 11.420 1.00 88.06 110 TYR A N 1
ATOM 846 C CA . TYR A 1 110 ? 2.696 -9.262 10.602 1.00 88.06 110 TYR A CA 1
ATOM 847 C C . TYR A 1 110 ? 2.243 -10.416 11.495 1.00 88.06 110 TYR A C 1
ATOM 849 O O . TYR A 1 110 ? 2.907 -10.765 12.471 1.00 88.06 110 TYR A O 1
ATOM 857 N N . VAL A 1 111 ? 1.121 -11.028 11.131 1.00 87.25 111 VAL A N 1
ATOM 858 C CA . VAL A 1 111 ? 0.541 -12.180 11.846 1.00 87.25 111 VAL A CA 1
ATOM 859 C C . VAL A 1 111 ? 1.044 -13.526 11.325 1.00 87.25 111 VAL A C 1
ATOM 861 O O . VAL A 1 111 ? 0.696 -14.578 11.856 1.00 87.25 111 VAL A O 1
ATOM 864 N N . GLN A 1 112 ? 1.866 -13.502 10.276 1.00 89.81 112 GLN A N 1
ATOM 865 C CA . GLN A 1 112 ? 2.410 -14.679 9.614 1.00 89.81 112 GLN A CA 1
ATOM 866 C C . GLN A 1 112 ? 3.836 -14.426 9.116 1.00 89.81 112 GLN A C 1
ATOM 868 O O . GLN A 1 112 ? 4.318 -13.293 9.102 1.00 89.81 112 GLN A O 1
ATOM 873 N N . LYS A 1 113 ? 4.523 -15.501 8.713 1.00 91.88 113 LYS A N 1
ATOM 874 C CA . LYS A 1 113 ? 5.849 -15.409 8.096 1.00 91.88 113 LYS A CA 1
ATOM 875 C C . LYS A 1 113 ? 5.750 -14.629 6.783 1.00 91.88 113 LYS A C 1
ATOM 877 O O . LYS A 1 113 ? 4.903 -14.942 5.951 1.00 91.88 113 LYS A O 1
ATOM 882 N N . VAL A 1 114 ? 6.638 -13.652 6.619 1.00 88.81 114 VAL A N 1
ATOM 883 C CA . VAL A 1 114 ? 6.722 -12.818 5.418 1.00 88.81 114 VAL A CA 1
ATOM 884 C C . VAL A 1 114 ? 7.376 -13.590 4.280 1.00 88.81 114 VAL A C 1
ATOM 886 O O . VAL A 1 114 ? 8.491 -14.090 4.425 1.00 88.81 114 VAL A O 1
ATOM 889 N N . GLU A 1 115 ? 6.697 -13.603 3.141 1.00 88.38 115 GLU A N 1
ATOM 890 C CA . GLU A 1 115 ? 7.243 -13.945 1.834 1.00 88.38 115 GLU A CA 1
ATOM 891 C C . GLU A 1 115 ? 7.238 -12.661 0.990 1.00 88.38 115 GLU A C 1
ATOM 893 O O . GLU A 1 115 ? 6.213 -11.989 0.847 1.00 88.38 115 GLU A O 1
ATOM 898 N N . VAL A 1 116 ? 8.412 -12.265 0.493 1.00 82.19 116 VAL A N 1
ATOM 899 C CA . VAL A 1 116 ? 8.641 -10.916 -0.067 1.00 82.19 116 VAL A CA 1
ATOM 900 C C . VAL A 1 116 ? 7.772 -10.648 -1.298 1.00 82.19 116 VAL A C 1
ATOM 902 O O . VAL A 1 116 ? 7.276 -9.530 -1.468 1.00 82.19 116 VAL A O 1
ATOM 905 N N . ASP A 1 117 ? 7.531 -11.688 -2.091 1.00 82.94 117 ASP A N 1
ATOM 906 C CA . ASP A 1 117 ? 6.799 -11.608 -3.355 1.00 82.94 117 ASP A CA 1
ATOM 907 C C . ASP A 1 117 ? 5.280 -11.799 -3.201 1.00 82.94 117 ASP A C 1
ATOM 909 O O . ASP A 1 117 ? 4.542 -11.629 -4.169 1.00 82.94 117 ASP A O 1
ATOM 913 N N . ASP A 1 118 ? 4.791 -12.114 -1.994 1.00 85.62 118 ASP A N 1
ATOM 914 C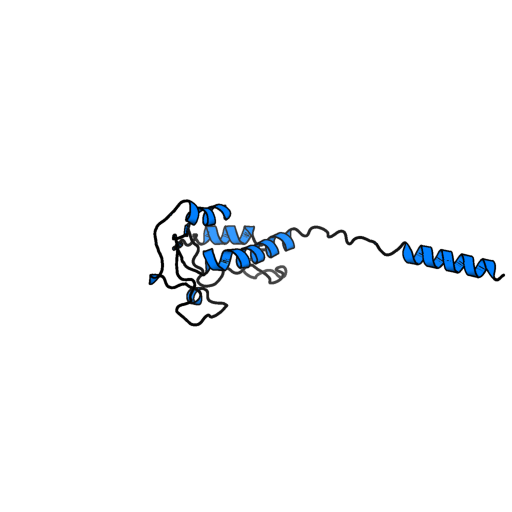 CA . ASP A 1 118 ? 3.364 -12.304 -1.716 1.00 85.62 118 ASP A CA 1
ATOM 915 C C . ASP A 1 118 ? 2.867 -11.328 -0.643 1.00 85.62 118 ASP A C 1
ATOM 917 O O . ASP A 1 118 ? 3.109 -11.496 0.560 1.00 85.62 118 ASP A O 1
ATOM 921 N N . PHE A 1 119 ? 2.106 -10.314 -1.067 1.00 87.50 119 PHE A N 1
ATOM 922 C CA . PHE A 1 119 ? 1.599 -9.291 -0.152 1.00 87.50 119 PHE A CA 1
ATOM 923 C C . PHE A 1 119 ? 0.477 -9.816 0.750 1.00 87.50 119 PHE A C 1
ATOM 925 O O . PHE A 1 119 ? 0.186 -9.181 1.763 1.00 87.50 119 PHE A O 1
ATOM 932 N N . ALA A 1 120 ? -0.104 -10.994 0.479 1.00 87.00 120 ALA A N 1
ATOM 933 C CA . ALA A 1 120 ? -1.019 -11.634 1.425 1.00 87.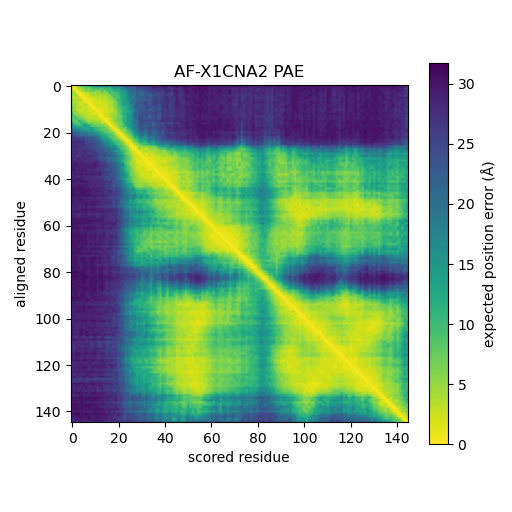00 120 ALA A CA 1
ATOM 934 C C . ALA A 1 120 ? -0.333 -11.900 2.771 1.00 87.00 120 ALA A C 1
ATOM 936 O O . ALA A 1 120 ? -0.974 -11.807 3.816 1.00 87.00 120 ALA A O 1
ATOM 937 N N . THR A 1 121 ? 0.976 -12.168 2.740 1.00 88.62 121 THR A N 1
ATOM 938 C CA . THR A 1 121 ? 1.789 -12.435 3.930 1.00 88.62 121 THR A CA 1
ATOM 939 C C . THR A 1 121 ? 2.235 -11.191 4.688 1.00 88.62 121 THR A C 1
ATOM 941 O O . THR A 1 121 ? 2.738 -11.289 5.805 1.00 88.62 121 THR A O 1
ATOM 944 N N . GLN A 1 122 ? 2.016 -10.019 4.095 1.00 89.19 122 GLN A N 1
ATOM 945 C CA . GLN A 1 122 ? 2.484 -8.726 4.589 1.00 89.19 122 GLN A CA 1
ATOM 946 C C . GLN A 1 122 ? 1.325 -7.872 5.125 1.00 89.19 122 GLN A C 1
ATOM 948 O O . GLN A 1 122 ? 1.454 -6.658 5.279 1.00 89.19 122 GLN A O 1
ATOM 953 N N . LYS A 1 123 ? 0.187 -8.504 5.427 1.00 89.56 123 LYS A N 1
ATOM 954 C CA . LYS A 1 123 ? -0.966 -7.857 6.056 1.00 89.56 123 LYS A CA 1
ATOM 955 C C . LYS A 1 123 ? -0.749 -7.708 7.556 1.00 89.56 123 LYS A C 1
ATOM 957 O O . LYS A 1 123 ? -0.177 -8.586 8.208 1.00 89.56 123 LYS A O 1
ATOM 962 N N . TRP A 1 124 ? -1.206 -6.587 8.097 1.00 90.44 124 TRP A N 1
ATOM 963 C CA . TRP A 1 124 ? -1.210 -6.347 9.537 1.00 90.44 124 TRP A CA 1
ATOM 964 C C . TRP A 1 124 ? -2.405 -7.031 10.196 1.00 90.44 124 TRP A C 1
ATOM 966 O O . TRP A 1 124 ? -3.360 -7.407 9.516 1.00 90.44 124 TRP A O 1
ATOM 976 N N . ASP A 1 125 ? -2.355 -7.194 11.518 1.00 89.56 125 ASP A N 1
ATOM 977 C CA . ASP A 1 125 ? -3.431 -7.834 12.277 1.00 89.56 125 ASP A CA 1
ATOM 978 C C . ASP A 1 125 ? -4.740 -7.020 12.218 1.00 89.56 125 ASP A C 1
ATOM 980 O O . ASP A 1 125 ? -4.832 -5.973 12.875 1.00 89.56 125 ASP A O 1
ATOM 984 N N . PRO A 1 126 ? -5.791 -7.500 11.522 1.00 87.94 126 PRO A N 1
ATOM 985 C CA . PRO A 1 126 ? -7.046 -6.769 11.406 1.00 87.94 126 PRO A CA 1
ATOM 986 C C . PRO A 1 126 ? -7.806 -6.650 12.731 1.00 87.94 126 PRO A C 1
ATOM 988 O O . PRO A 1 126 ? -8.681 -5.787 12.847 1.00 87.94 126 PRO A O 1
ATOM 991 N N . ALA A 1 127 ? -7.494 -7.485 13.730 1.00 90.69 127 ALA A N 1
ATOM 992 C CA . ALA A 1 127 ? -8.081 -7.381 15.064 1.00 90.69 127 ALA A CA 1
ATOM 993 C C . ALA A 1 127 ? -7.591 -6.134 15.820 1.00 90.69 127 ALA A C 1
ATOM 995 O O . ALA A 1 127 ? -8.264 -5.664 16.734 1.00 90.69 127 ALA A O 1
ATOM 996 N N . SER A 1 128 ? -6.447 -5.572 15.421 1.00 89.88 128 SER A N 1
ATOM 997 C CA . SER A 1 128 ? -5.853 -4.390 16.052 1.00 89.88 128 SER A CA 1
ATOM 998 C C . SER A 1 128 ? -6.360 -3.053 15.499 1.00 89.88 128 SER A C 1
ATOM 1000 O O . SER A 1 128 ? -5.975 -1.997 16.001 1.00 89.88 128 SER A O 1
ATOM 1002 N N . PHE A 1 129 ? -7.180 -3.072 14.445 1.00 90.81 129 PHE A N 1
ATOM 1003 C CA . PHE A 1 129 ? -7.540 -1.863 13.707 1.00 90.81 129 PHE A CA 1
ATOM 1004 C C . PHE A 1 129 ? -8.645 -1.057 14.403 1.00 90.81 129 PHE A C 1
ATOM 1006 O O . PHE A 1 129 ? -9.757 -1.543 14.613 1.00 90.81 129 PHE A O 1
ATOM 1013 N N . ASP A 1 130 ? -8.372 0.223 14.656 1.00 89.50 130 ASP A N 1
ATOM 1014 C CA . ASP A 1 130 ? -9.388 1.238 14.941 1.00 89.50 130 ASP A CA 1
ATOM 1015 C C . ASP A 1 130 ? -10.013 1.687 13.616 1.00 89.50 130 ASP A C 1
ATOM 1017 O O . ASP A 1 130 ? -9.492 2.570 12.932 1.00 89.50 130 ASP A O 1
ATOM 1021 N N . ARG A 1 131 ? -11.147 1.076 13.260 1.00 88.94 131 ARG A N 1
ATOM 1022 C CA . ARG A 1 131 ? -11.846 1.297 11.980 1.00 88.94 131 ARG A CA 1
ATOM 1023 C C . ARG A 1 131 ? -12.525 2.664 11.852 1.00 88.94 131 ARG A C 1
ATOM 1025 O O . ARG A 1 131 ? -13.232 2.908 10.877 1.00 88.94 131 ARG A O 1
ATOM 1032 N N . THR A 1 132 ? -12.329 3.566 12.813 1.00 87.25 132 THR A N 1
ATOM 1033 C CA . THR A 1 132 ? -12.821 4.941 12.717 1.00 87.25 132 THR A CA 1
ATOM 1034 C C . THR A 1 132 ? -12.203 5.637 11.504 1.00 87.25 132 THR A C 1
ATOM 1036 O O . THR A 1 132 ? -10.982 5.676 11.353 1.00 87.25 132 THR A O 1
ATOM 1039 N N . LEU A 1 133 ? -13.043 6.238 10.660 1.00 80.75 133 LEU A N 1
ATOM 1040 C CA . LEU A 1 133 ? -12.604 7.059 9.534 1.00 80.75 133 LEU A CA 1
ATOM 1041 C C . LEU A 1 133 ? -12.488 8.517 9.976 1.00 80.75 133 LEU A C 1
ATOM 1043 O O . LEU A 1 133 ? -13.428 9.091 10.523 1.00 80.75 133 LEU A O 1
ATOM 1047 N N . THR A 1 134 ? -11.333 9.130 9.730 1.00 75.38 134 THR A N 1
ATOM 1048 C CA . THR A 1 134 ? -11.097 10.547 10.034 1.00 75.38 134 THR A CA 1
ATOM 1049 C C . THR A 1 134 ? -10.568 11.264 8.800 1.00 75.38 134 THR A C 1
ATOM 1051 O O . THR A 1 134 ? -9.887 10.658 7.972 1.00 75.38 134 THR A O 1
ATOM 1054 N N . GLY A 1 135 ? -10.843 12.567 8.683 1.00 69.62 135 GLY A N 1
ATOM 1055 C CA . GLY A 1 135 ? -10.300 13.382 7.591 1.00 69.62 135 GLY A CA 1
ATOM 1056 C C . GLY A 1 135 ? -8.767 13.357 7.537 1.00 69.62 135 GLY A C 1
ATOM 1057 O O . GLY A 1 135 ? -8.202 13.340 6.453 1.00 69.62 135 GLY A O 1
ATOM 1058 N N . LEU A 1 136 ? -8.098 13.261 8.694 1.00 65.69 136 LEU A N 1
ATOM 1059 C CA . LEU A 1 136 ? -6.640 13.118 8.784 1.00 65.69 136 LEU A CA 1
ATOM 1060 C C . LEU A 1 136 ? -6.147 11.767 8.243 1.00 65.69 136 LEU A C 1
ATOM 1062 O O . LEU A 1 136 ? -5.181 11.737 7.490 1.00 65.69 136 LEU A O 1
ATOM 1066 N N . ALA A 1 137 ? -6.819 10.662 8.581 1.00 59.28 137 ALA A N 1
ATOM 1067 C CA . ALA A 1 137 ? -6.451 9.332 8.086 1.00 59.28 137 ALA A CA 1
ATOM 1068 C C . ALA A 1 137 ? -6.671 9.203 6.567 1.00 59.28 137 ALA A C 1
ATOM 1070 O O . ALA A 1 137 ? -5.820 8.668 5.862 1.00 59.28 137 ALA A O 1
ATOM 1071 N N . ASN A 1 138 ? -7.758 9.779 6.044 1.00 67.25 138 ASN A N 1
ATOM 1072 C CA . ASN A 1 138 ? -8.007 9.852 4.600 1.00 67.25 138 ASN A CA 1
ATOM 1073 C C . ASN A 1 138 ? -7.138 10.906 3.889 1.00 67.25 138 ASN A C 1
ATOM 1075 O O . ASN A 1 138 ? -6.967 10.841 2.679 1.00 67.25 138 ASN A O 1
ATOM 1079 N N . GLY A 1 1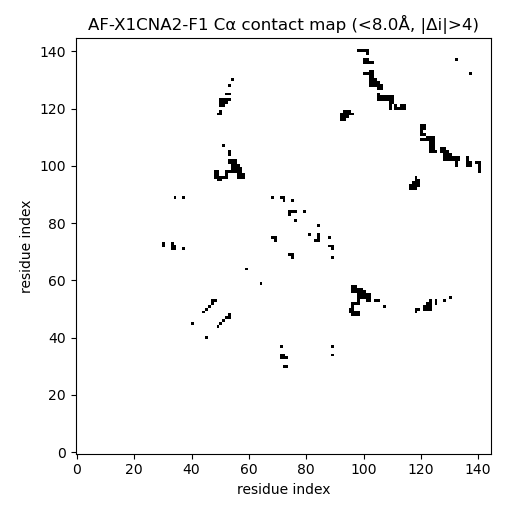39 ? -6.510 11.840 4.609 1.00 60.88 139 GLY A N 1
ATOM 1080 C CA . GLY A 1 139 ? -5.520 12.751 4.024 1.00 60.88 139 GLY A CA 1
ATOM 1081 C C . GLY A 1 139 ? -4.367 12.003 3.343 1.00 60.88 139 GLY A C 1
ATOM 1082 O O . GLY A 1 139 ? -3.882 12.431 2.301 1.00 60.88 139 GLY A O 1
ATOM 1083 N N . PHE A 1 140 ? -3.994 10.828 3.865 1.00 55.84 140 PHE A N 1
ATOM 1084 C CA . PHE A 1 140 ? -2.985 9.959 3.255 1.00 55.84 140 PHE A CA 1
ATOM 1085 C C . PHE A 1 140 ? -3.447 9.282 1.954 1.00 55.84 140 PHE A C 1
ATOM 1087 O O . PHE A 1 140 ? -2.599 8.860 1.170 1.00 55.84 140 PHE A O 1
ATOM 1094 N N . THR A 1 141 ? -4.758 9.162 1.698 1.00 54.53 141 THR A N 1
ATOM 1095 C CA . THR A 1 141 ? -5.265 8.695 0.395 1.00 54.53 141 THR A CA 1
ATOM 1096 C C . THR A 1 141 ? -5.400 9.830 -0.612 1.00 54.53 141 THR A C 1
ATOM 1098 O O . THR A 1 141 ? -5.239 9.563 -1.794 1.00 54.53 141 THR A O 1
ATOM 1101 N N . ILE A 1 142 ? -5.594 11.078 -0.167 1.00 51.88 142 ILE A N 1
ATOM 1102 C CA . ILE A 1 142 ? -5.659 12.265 -1.042 1.00 51.88 142 ILE A CA 1
ATOM 1103 C C . ILE A 1 142 ? -4.298 12.583 -1.677 1.00 51.88 142 ILE A C 1
ATOM 1105 O O . ILE A 1 142 ? -4.254 13.009 -2.818 1.00 51.88 142 ILE A O 1
ATOM 1109 N N . ILE A 1 143 ? -3.177 12.306 -0.997 1.00 49.19 143 ILE A N 1
ATOM 1110 C CA . ILE A 1 143 ? -1.824 12.462 -1.583 1.00 49.19 143 ILE A CA 1
ATOM 1111 C C . ILE A 1 143 ? -1.606 11.530 -2.800 1.00 49.19 143 ILE A C 1
ATOM 1113 O O . ILE A 1 143 ? -0.631 11.685 -3.528 1.00 49.19 143 ILE A O 1
ATOM 1117 N N . LYS A 1 144 ? -2.501 10.559 -3.034 1.00 39.38 144 LYS A N 1
ATOM 1118 C CA . LYS A 1 144 ? -2.458 9.679 -4.209 1.00 39.38 144 LYS A CA 1
ATOM 1119 C C . LYS A 1 144 ? -3.170 10.238 -5.448 1.00 39.38 144 LYS A C 1
ATOM 1121 O O . LYS A 1 144 ? -3.001 9.627 -6.500 1.00 39.38 144 LYS A O 1
ATOM 1126 N N . GLU A 1 145 ? -4.004 11.275 -5.318 1.00 31.89 145 GLU A N 1
ATOM 1127 C CA . GLU A 1 145 ? -4.721 11.899 -6.450 1.00 31.89 145 GLU A CA 1
ATOM 1128 C C . GLU A 1 145 ? -3.929 13.043 -7.088 1.00 31.89 145 GLU A C 1
ATOM 1130 O O . GLU A 1 145 ? -3.307 13.834 -6.343 1.00 31.89 145 GLU A O 1
#

Secondary structure (DSSP, 8-state):
-HHHHHHHHHHHHHHHHHS----------HHHHHHHHHHHHHHHHHIIIIIS--EEE----HHHHHHHHHHH-TT--TTS--TT--S---PPPBT---EEEE-SB----BSS---TTBGGGG-B-GGG-B----HHHHHHHHTT-

Radius of gyration: 26.11 Å; Cα contacts (8 Å, |Δi|>4): 159; chains: 1; bounding box: 80×44×46 Å

Solvent-accessible surface area (backbone atoms only — not comparable to full-atom values): 8678 Å² total; per-residue (Å²): 118,73,66,61,57,52,52,52,52,52,51,52,50,54,55,60,68,70,66,72,84,71,72,79,73,77,72,84,52,66,61,61,51,42,45,51,48,52,52,54,47,46,67,72,45,29,57,69,41,26,20,26,54,55,38,52,67,52,77,77,54,72,68,56,50,54,51,50,47,57,72,55,29,93,67,68,61,97,74,78,80,62,100,74,55,95,79,77,72,86,71,79,68,46,66,53,32,37,49,74,40,31,31,61,43,62,48,92,49,59,80,51,78,74,46,95,77,37,27,67,31,46,26,32,41,74,89,54,46,42,74,53,77,44,75,72,38,35,46,69,51,53,76,74,108

Foldseek 3Di:
DVVVVVVVVVVVVVVVVVPDPPPPPPPPDVQVVLQVVVVVCCVPCVLQFWQALQADFDDDPPVVVVVVQVRSHVPDDPPPPDPPDPPSRDDDQARTGGHPFGFPDFDQDFPADDDPRHSVRRYGDPVGTRRDGDPVRCVSVVVVD

Sequence (145 aa):
MKSIKLFVIALALILAFSVGSVTAQETFDSTAAEEEGYWYSRYNLGNLVMRSAMGETFMPDMQMMMKVMKMVDADFDPMQKGMYGDGNHPMPPLNASLLQSVYKSGSPYYVQKVEVDDFATQKWDPASFDRTLTGLANGFTIIKE

Organism: NCBI:txid412755

Mean predicted aligned error: 14.73 Å